Protein AF-A0A7C6A1U8-F1 (afdb_monomer_lite)

Sequence (176 aa):
MSDFLAGYGVEEQRRERLVKGIALAVVVLVVAAGSLYLALRTYPARRQVNQFLEYLRQHNYDQAYRLWGCTEKSPCRDYTFDKFMEDWGPRSPHANAEAARIRSMNPRACGPGVLYTLGSMAAHLLGERGCDCGGGVIHTVTFPGGEEVALWYERKDKTLGFAPWPACLPELKAWQ

Foldseek 3Di:
DVVVVVPPVPVVVVVVVVVVVVVVVVVVVVLLVLLVVLLVVCVLVVVLVVVLLVCLVVQVLQVNLVLQVAHPVRHDPVCGSVNSCCCRNCPHPNSCSVQKDFAQDQQCQQDDDPCSSSNSVSSVVVVDRWGDQPQWIWIWIAGVPRDIFIWTQGPPSRHIDGDPDPHRDDDPPPPD

Structure (mmCIF, N/CA/C/O backbone):
data_AF-A0A7C6A1U8-F1
#
_entry.id   AF-A0A7C6A1U8-F1
#
loop_
_atom_site.group_PDB
_atom_site.id
_atom_site.type_symbol
_atom_site.label_atom_id
_atom_site.label_alt_id
_atom_site.label_comp_id
_atom_site.label_asym_id
_atom_site.label_entity_id
_atom_site.label_seq_id
_atom_site.pdbx_PDB_ins_code
_atom_site.Cartn_x
_atom_site.Cartn_y
_atom_site.Cartn_z
_atom_site.occupancy
_atom_site.B_iso_or_equiv
_atom_site.auth_seq_id
_atom_site.auth_comp_id
_atom_site.auth_asym_id
_atom_site.auth_atom_id
_atom_site.pdbx_PDB_model_num
ATOM 1 N N . MET A 1 1 ? -39.805 -1.906 59.389 1.00 50.56 1 MET A N 1
ATOM 2 C CA . MET A 1 1 ? -38.904 -0.844 58.876 1.00 50.56 1 MET A CA 1
ATOM 3 C C . MET A 1 1 ? -37.562 -1.376 58.348 1.00 50.56 1 MET A C 1
ATOM 5 O O . MET A 1 1 ? -36.806 -0.597 57.792 1.00 50.56 1 MET A O 1
ATOM 9 N N . SER A 1 2 ? -37.266 -2.677 58.446 1.00 56.72 2 SER A N 1
ATOM 10 C CA . SER A 1 2 ? -36.028 -3.307 57.946 1.00 56.72 2 SER A CA 1
ATOM 11 C C . SER A 1 2 ? -36.008 -3.588 56.435 1.00 56.72 2 SER A C 1
ATOM 13 O O . SER A 1 2 ? -34.936 -3.721 55.856 1.00 56.72 2 SER A O 1
ATOM 15 N N . ASP A 1 3 ? -37.174 -3.642 55.790 1.00 60.78 3 ASP A N 1
ATOM 16 C CA . ASP A 1 3 ? -37.309 -4.033 54.378 1.00 60.78 3 ASP A CA 1
ATOM 17 C C . ASP A 1 3 ? -36.802 -2.954 53.398 1.00 60.78 3 ASP A C 1
ATOM 19 O O . ASP A 1 3 ? -36.265 -3.244 52.333 1.00 60.78 3 ASP A O 1
ATOM 23 N N . PHE A 1 4 ? -36.865 -1.683 53.808 1.00 61.44 4 PHE A N 1
ATOM 24 C CA . PHE A 1 4 ? -36.387 -0.551 53.006 1.00 61.44 4 PHE A CA 1
ATOM 25 C C . PHE A 1 4 ? -34.850 -0.529 52.886 1.00 61.44 4 PHE A C 1
ATOM 27 O O . PHE A 1 4 ? -34.313 -0.118 51.863 1.00 61.44 4 PHE A O 1
ATOM 34 N N . LEU A 1 5 ? -34.126 -1.020 53.901 1.00 60.44 5 LEU A N 1
ATOM 35 C CA . LEU A 1 5 ? -32.657 -1.067 53.900 1.00 60.44 5 LEU A CA 1
ATOM 36 C C . LEU A 1 5 ? -32.100 -2.276 53.130 1.00 60.44 5 LEU A C 1
ATOM 38 O O . LEU A 1 5 ? -30.973 -2.218 52.644 1.00 60.44 5 LEU A O 1
ATOM 42 N N . ALA A 1 6 ? -32.884 -3.349 52.976 1.00 60.56 6 ALA A N 1
ATOM 43 C CA . ALA A 1 6 ? -32.473 -4.545 52.240 1.00 60.56 6 ALA A CA 1
ATOM 44 C C . ALA A 1 6 ? -32.444 -4.324 50.713 1.00 60.56 6 ALA A C 1
ATOM 46 O O . ALA A 1 6 ? -31.605 -4.900 50.021 1.00 60.56 6 ALA A O 1
ATOM 47 N N . GLY A 1 7 ? -33.321 -3.463 50.182 1.00 60.41 7 GLY A N 1
ATOM 48 C CA . GLY A 1 7 ? -33.377 -3.136 48.751 1.00 60.41 7 GLY A CA 1
ATOM 49 C C . GLY A 1 7 ? -32.359 -2.084 48.292 1.00 60.41 7 GLY A C 1
ATOM 50 O O . GLY A 1 7 ? -31.884 -2.147 47.156 1.00 60.41 7 GLY A O 1
ATOM 51 N N . TYR A 1 8 ? -31.975 -1.157 49.179 1.00 58.12 8 TYR A N 1
ATOM 52 C CA . TYR A 1 8 ? -31.221 0.052 48.817 1.00 58.12 8 TYR A CA 1
ATOM 53 C C . TYR A 1 8 ? -29.797 -0.204 48.289 1.00 58.12 8 TYR A C 1
ATOM 55 O O . TYR A 1 8 ? -29.293 0.597 47.515 1.00 58.12 8 TYR A O 1
ATOM 63 N N . GLY A 1 9 ? -29.161 -1.335 48.618 1.00 61.34 9 GLY A N 1
ATOM 64 C CA . GLY A 1 9 ? -27.842 -1.701 48.067 1.00 61.34 9 GLY A CA 1
ATOM 65 C C . GLY A 1 9 ? -27.885 -2.650 46.862 1.00 61.34 9 GLY A C 1
ATOM 66 O O . GLY A 1 9 ? -26.953 -2.688 46.057 1.00 61.34 9 GLY A O 1
ATOM 67 N N . VAL A 1 10 ? -28.958 -3.436 46.717 1.00 67.75 10 VAL A N 1
ATOM 68 C CA . VAL A 1 10 ? -29.050 -4.504 45.703 1.00 67.75 10 VAL A CA 1
ATOM 69 C C . VAL A 1 10 ? -29.400 -3.935 44.327 1.00 67.75 10 VAL A C 1
ATOM 71 O O . VAL A 1 10 ? -28.862 -4.392 43.315 1.00 67.75 10 VAL A O 1
ATOM 74 N N . GLU A 1 11 ? -30.269 -2.922 44.267 1.00 66.12 11 GLU A N 1
ATOM 75 C CA . GLU A 1 11 ? -30.556 -2.207 43.018 1.00 66.12 11 GLU A CA 1
ATOM 76 C C . GLU A 1 11 ? -29.338 -1.437 42.504 1.00 66.12 11 GLU A C 1
ATOM 78 O O . GLU A 1 11 ? -29.043 -1.488 41.309 1.00 66.12 11 GLU A O 1
ATOM 83 N N . GLU A 1 12 ? -28.608 -0.763 43.392 1.00 68.62 12 GLU A N 1
ATOM 84 C CA . GLU A 1 12 ? -27.446 0.042 43.019 1.00 68.62 12 GLU A CA 1
ATOM 85 C C . GLU A 1 12 ? -26.312 -0.835 42.470 1.00 68.62 12 GLU A C 1
ATOM 87 O O . GLU A 1 12 ? -25.790 -0.550 41.394 1.00 68.62 12 GLU A O 1
ATOM 92 N N . GLN A 1 13 ? -26.047 -1.997 43.083 1.00 74.94 13 GLN A N 1
ATOM 93 C CA . GLN A 1 13 ? -25.100 -2.982 42.542 1.00 74.94 13 GLN A CA 1
ATOM 94 C C . GLN A 1 13 ? -25.524 -3.561 41.183 1.00 74.94 13 GLN A C 1
ATOM 96 O O . GLN A 1 13 ? -24.675 -3.818 40.324 1.00 74.94 13 GLN A O 1
ATOM 101 N N . ARG A 1 14 ? -26.825 -3.797 40.953 1.00 76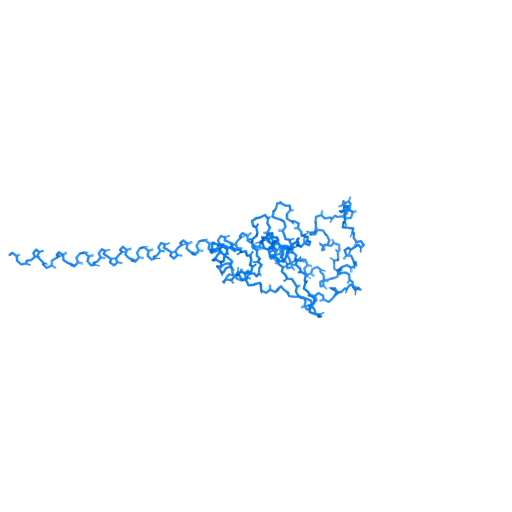.06 14 ARG A N 1
ATOM 102 C CA . ARG A 1 14 ? -27.325 -4.278 39.650 1.00 76.06 14 ARG A CA 1
ATOM 103 C C . ARG A 1 14 ? -27.177 -3.210 38.570 1.00 76.06 14 ARG A C 1
ATOM 105 O O . ARG A 1 14 ? -26.720 -3.530 37.472 1.00 76.06 14 ARG A O 1
ATOM 112 N N . ARG A 1 15 ? -27.519 -1.955 38.882 1.00 80.25 15 ARG A N 1
ATOM 113 C CA . ARG A 1 15 ? -27.346 -0.807 37.979 1.00 80.25 15 ARG A CA 1
ATOM 114 C C . ARG A 1 15 ? -25.876 -0.568 37.679 1.00 80.25 15 ARG A C 1
ATOM 116 O O . ARG A 1 15 ? -25.529 -0.400 36.520 1.00 80.25 15 ARG A O 1
ATOM 123 N N . GLU A 1 16 ? -25.008 -0.650 38.679 1.00 87.69 16 GLU A N 1
ATOM 124 C CA . GLU A 1 16 ? -23.566 -0.507 38.504 1.00 87.69 16 GLU A CA 1
ATOM 125 C C . GLU A 1 16 ? -23.000 -1.583 37.566 1.00 87.69 16 GLU A C 1
ATOM 127 O O . GLU A 1 16 ? -22.262 -1.262 36.636 1.00 87.69 16 GLU A O 1
ATOM 132 N N . ARG A 1 17 ? -23.378 -2.857 37.745 1.00 86.00 17 ARG A N 1
ATOM 133 C CA . ARG A 1 17 ? -22.955 -3.946 36.845 1.00 86.00 17 ARG A CA 1
ATOM 134 C C . ARG A 1 17 ? -23.499 -3.773 35.429 1.00 86.00 17 ARG A C 1
ATOM 136 O O . ARG A 1 17 ? -22.762 -4.012 34.477 1.00 86.00 17 ARG A O 1
ATOM 143 N N . LEU A 1 18 ? -24.752 -3.338 35.285 1.00 87.50 18 LEU A N 1
ATOM 144 C CA . LEU A 1 18 ? -25.350 -3.036 33.982 1.00 87.50 18 LEU A CA 1
ATOM 145 C C . LEU A 1 18 ? -24.640 -1.869 33.295 1.00 87.50 18 LEU A C 1
ATOM 147 O O . LEU A 1 18 ? -24.247 -2.007 32.144 1.00 87.50 18 LEU A O 1
ATOM 151 N N . VAL A 1 19 ? -24.412 -0.755 33.993 1.00 90.88 19 VAL A N 1
ATOM 152 C CA . VAL A 1 19 ? -23.710 0.418 33.452 1.00 90.88 19 VAL A CA 1
ATOM 153 C C . VAL A 1 19 ? -22.275 0.060 33.080 1.00 90.88 19 VAL A C 1
ATOM 155 O O . VAL A 1 19 ? -21.845 0.396 31.982 1.00 90.88 19 VAL A O 1
ATOM 158 N N . LYS A 1 20 ? -21.547 -0.676 33.928 1.00 92.75 20 LYS A N 1
ATOM 159 C CA . LYS A 1 20 ? -20.194 -1.166 33.611 1.00 92.75 20 LYS A CA 1
ATOM 160 C C . LYS A 1 20 ? -20.197 -2.104 32.403 1.00 92.75 20 LYS A C 1
ATOM 162 O O . LYS A 1 20 ? -19.331 -1.980 31.542 1.00 92.75 20 LYS A O 1
ATOM 167 N N . GLY A 1 21 ? -21.175 -3.005 32.315 1.00 94.00 21 GLY A N 1
ATOM 168 C CA . GLY A 1 21 ? -21.341 -3.914 31.182 1.00 94.00 21 GLY A CA 1
ATOM 169 C C . GLY A 1 21 ? -21.643 -3.178 29.876 1.00 94.00 21 GLY A C 1
ATOM 170 O O . GLY A 1 21 ? -20.991 -3.433 28.867 1.00 94.00 21 GLY A O 1
ATOM 171 N N . ILE A 1 22 ? -22.573 -2.219 29.903 1.00 94.69 22 ILE A N 1
ATOM 172 C CA . ILE A 1 22 ? -22.915 -1.373 28.751 1.00 94.69 22 ILE A CA 1
ATOM 173 C C . ILE A 1 22 ? -21.711 -0.517 28.351 1.00 94.69 22 ILE A C 1
ATOM 175 O O . ILE A 1 22 ? -21.367 -0.475 27.174 1.00 94.69 22 ILE A O 1
ATOM 179 N N . ALA A 1 23 ? -21.031 0.118 29.308 1.00 94.94 23 ALA A N 1
ATOM 180 C CA . ALA A 1 23 ? -19.843 0.924 29.042 1.00 94.94 23 ALA A CA 1
ATOM 181 C C . ALA A 1 23 ? -18.739 0.092 28.374 1.00 94.94 23 ALA A C 1
ATOM 183 O O . ALA A 1 23 ? -18.180 0.514 27.363 1.00 94.94 23 ALA A O 1
ATOM 184 N N . LEU A 1 24 ? -18.473 -1.117 28.878 1.00 95.56 24 LEU A N 1
ATOM 185 C CA . LEU A 1 24 ? -17.518 -2.036 28.266 1.00 95.56 24 LEU A CA 1
ATOM 186 C C . LEU A 1 24 ? -17.949 -2.435 26.848 1.00 95.56 24 LEU A C 1
ATOM 188 O O . LEU A 1 24 ? -17.134 -2.390 25.930 1.00 95.56 24 LEU A O 1
ATOM 192 N N . ALA A 1 25 ? -19.223 -2.782 26.650 1.00 95.50 25 ALA A N 1
ATOM 193 C CA . ALA A 1 25 ? -19.753 -3.155 25.341 1.00 95.50 25 ALA A CA 1
ATOM 194 C C . ALA A 1 25 ? -19.628 -2.013 24.319 1.00 95.50 25 ALA A C 1
ATOM 196 O O . ALA A 1 25 ? -19.230 -2.249 23.180 1.00 95.50 25 ALA A O 1
ATOM 197 N N . VAL A 1 26 ? -19.902 -0.772 24.732 1.00 96.31 26 VAL A N 1
ATOM 198 C CA . VAL A 1 26 ? -19.734 0.423 23.893 1.00 96.31 26 VAL A CA 1
ATOM 199 C C . VAL A 1 26 ? -18.267 0.621 23.519 1.00 96.31 26 VAL A C 1
ATOM 201 O O . VAL A 1 26 ? -17.967 0.827 22.346 1.00 96.31 26 VAL A O 1
ATOM 204 N N . VAL A 1 27 ? -17.341 0.506 24.475 1.00 94.19 27 VAL A N 1
ATOM 205 C CA . VAL A 1 27 ? -15.899 0.621 24.196 1.00 94.19 27 VAL A CA 1
ATOM 206 C C . VAL A 1 27 ? -15.449 -0.444 23.195 1.00 94.19 27 VAL A C 1
ATOM 208 O O . VAL A 1 27 ? -14.771 -0.119 22.221 1.00 94.19 27 VAL A O 1
ATOM 211 N N . VAL A 1 28 ? -15.868 -1.698 23.381 1.00 92.00 28 VAL A N 1
ATOM 212 C CA . VAL A 1 28 ? -15.552 -2.793 22.452 1.00 92.00 28 VAL A CA 1
ATOM 213 C C . VAL A 1 28 ? -16.114 -2.511 21.059 1.00 92.00 28 VAL A C 1
ATOM 215 O O . VAL A 1 28 ? -15.393 -2.671 20.076 1.00 92.00 28 VAL A O 1
ATOM 218 N N . LEU A 1 29 ? -17.361 -2.041 20.958 1.00 94.56 29 LEU A N 1
ATOM 219 C CA . LEU A 1 29 ? -17.978 -1.677 19.680 1.00 94.56 29 LEU A CA 1
ATOM 220 C C . LEU A 1 29 ? -17.222 -0.553 18.969 1.00 94.56 29 LEU A C 1
ATOM 222 O O . LEU A 1 29 ? -16.978 -0.656 17.770 1.00 94.56 29 LEU A O 1
ATOM 226 N N . VAL A 1 30 ? -16.813 0.493 19.691 1.00 91.19 30 VAL A N 1
ATOM 227 C CA . VAL A 1 30 ? -16.048 1.611 19.119 1.00 91.19 30 VAL A CA 1
ATOM 228 C C . VAL A 1 30 ? -14.690 1.137 18.605 1.00 91.19 30 VAL A C 1
ATOM 230 O O . VAL A 1 30 ? -14.308 1.476 17.485 1.00 91.19 30 VAL A O 1
ATOM 233 N N . VAL A 1 31 ? -13.977 0.313 19.378 1.00 86.94 31 VAL A N 1
ATOM 234 C CA . VAL A 1 31 ? -12.682 -0.242 18.959 1.00 86.94 31 VAL A CA 1
ATOM 235 C C . VAL A 1 31 ? -12.848 -1.158 17.746 1.00 86.94 31 VAL A C 1
ATOM 237 O O . VAL A 1 31 ? -12.086 -1.038 16.786 1.00 86.94 31 VAL A O 1
ATOM 240 N N . ALA A 1 32 ? -13.855 -2.034 17.742 1.00 87.50 32 ALA A N 1
ATOM 241 C CA . ALA A 1 32 ? -14.127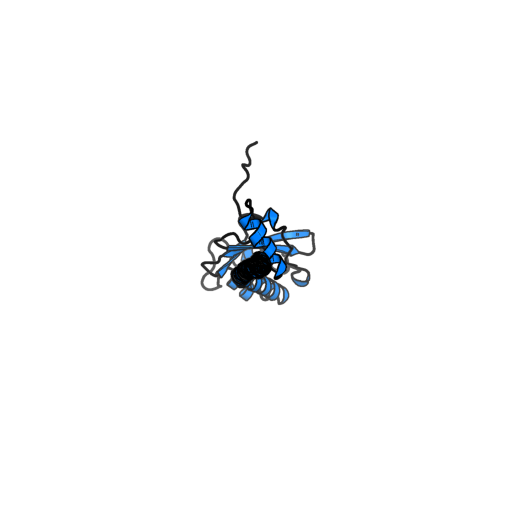 -2.937 16.626 1.00 87.50 32 ALA A CA 1
ATOM 242 C C . ALA A 1 32 ? -14.498 -2.170 15.346 1.00 87.50 32 ALA A C 1
ATOM 244 O O . ALA A 1 32 ? -13.926 -2.428 14.287 1.00 87.50 32 ALA A O 1
ATOM 245 N N . ALA A 1 33 ? -15.396 -1.185 15.446 1.00 90.38 33 ALA A N 1
ATOM 246 C CA . ALA A 1 33 ? -15.803 -0.348 14.321 1.00 90.38 33 ALA A CA 1
ATOM 247 C C . ALA A 1 33 ? -14.635 0.488 13.776 1.00 90.38 33 ALA A C 1
ATOM 249 O O . ALA A 1 33 ? -14.428 0.537 12.564 1.00 90.38 33 ALA A O 1
ATOM 250 N N . GLY A 1 34 ? -13.834 1.098 14.658 1.00 87.56 34 GLY A N 1
ATOM 251 C CA . GLY A 1 34 ? -12.645 1.858 14.270 1.00 87.56 34 GLY A CA 1
ATOM 252 C C . GLY A 1 34 ? -11.602 0.989 13.565 1.00 87.56 34 GLY A C 1
ATOM 253 O O . GLY A 1 34 ? -11.099 1.365 12.508 1.00 87.56 34 GLY A O 1
ATOM 254 N N . SER A 1 35 ? -11.336 -0.206 14.096 1.00 83.81 35 SER A N 1
ATOM 255 C CA . SER A 1 35 ? -10.401 -1.168 13.495 1.00 83.81 35 SER A CA 1
ATOM 256 C C . SER A 1 35 ? -10.868 -1.611 12.107 1.00 83.81 35 SER A C 1
ATOM 258 O O . SER A 1 35 ? -10.093 -1.580 11.151 1.00 83.81 35 SER A O 1
ATOM 260 N N . LEU A 1 36 ? -12.151 -1.965 11.978 1.00 88.00 36 LEU A N 1
ATOM 261 C CA . LEU A 1 36 ? -12.745 -2.374 10.707 1.00 88.00 36 LEU A CA 1
ATOM 262 C C . LEU A 1 36 ? -12.693 -1.248 9.670 1.00 88.00 36 LEU A C 1
ATOM 264 O O . LEU A 1 36 ? -12.330 -1.488 8.520 1.00 88.00 36 LEU A O 1
ATOM 268 N N . TYR A 1 37 ? -13.016 -0.018 10.073 1.00 90.00 37 TYR A N 1
ATOM 269 C CA . TYR A 1 37 ? -12.934 1.147 9.197 1.00 90.00 37 TYR A CA 1
ATOM 270 C C . TYR A 1 37 ? -11.515 1.352 8.656 1.00 90.00 37 TYR A C 1
ATOM 272 O O . TYR A 1 37 ? -11.350 1.551 7.454 1.00 90.00 37 TYR A O 1
ATOM 280 N N . LEU A 1 38 ? -10.490 1.258 9.510 1.00 85.88 38 LEU A N 1
ATOM 281 C CA . LEU A 1 38 ? -9.096 1.408 9.087 1.00 85.88 38 LEU A CA 1
ATOM 282 C C . LEU A 1 38 ? -8.666 0.304 8.114 1.00 85.88 38 LEU A C 1
ATOM 284 O O . LEU A 1 38 ? -8.064 0.610 7.088 1.00 85.88 38 LEU A O 1
ATOM 288 N N . ALA A 1 39 ? -9.040 -0.950 8.372 1.00 85.56 39 ALA A N 1
ATOM 289 C CA . ALA A 1 39 ? -8.744 -2.047 7.452 1.00 85.56 39 ALA A CA 1
ATOM 290 C C . ALA A 1 39 ? -9.432 -1.872 6.092 1.00 85.56 39 ALA A C 1
ATOM 292 O O . ALA A 1 39 ? -8.797 -2.021 5.052 1.00 85.56 39 ALA A O 1
ATOM 293 N N . LEU A 1 40 ? -10.713 -1.492 6.069 1.00 89.12 40 LEU A N 1
ATOM 294 C CA . LEU A 1 40 ? -11.420 -1.211 4.814 1.00 89.12 40 LEU A CA 1
ATOM 295 C C . LEU A 1 40 ? -10.827 -0.005 4.077 1.00 89.12 40 LEU A C 1
ATOM 297 O O . LEU A 1 40 ? -10.819 0.037 2.846 1.00 89.12 40 LEU A O 1
ATOM 301 N N . ARG A 1 41 ? -10.298 0.968 4.821 1.00 88.50 41 ARG A N 1
ATOM 302 C CA . ARG A 1 41 ? -9.657 2.166 4.283 1.00 88.50 41 ARG A CA 1
ATOM 303 C C . ARG A 1 41 ? -8.316 1.858 3.603 1.00 88.50 41 ARG A C 1
ATOM 305 O O . ARG A 1 41 ? -8.001 2.544 2.628 1.00 88.50 41 ARG A O 1
ATOM 312 N N . THR A 1 42 ? -7.534 0.881 4.067 1.00 88.12 42 THR A N 1
ATOM 313 C CA . THR A 1 42 ? -6.243 0.488 3.453 1.00 88.12 42 THR A CA 1
ATOM 314 C C . THR A 1 42 ? -6.356 -0.704 2.500 1.00 88.12 42 THR A C 1
ATOM 316 O O . THR A 1 42 ? -5.490 -0.885 1.644 1.00 88.12 42 THR A O 1
ATOM 319 N N . TYR A 1 43 ? -7.456 -1.459 2.557 1.00 90.25 43 TYR A N 1
ATOM 320 C CA . TYR A 1 43 ? -7.710 -2.624 1.708 1.00 90.25 43 TYR A CA 1
ATOM 321 C C . TYR A 1 43 ? -7.462 -2.401 0.199 1.00 90.25 43 TYR A C 1
ATOM 323 O O . TYR A 1 43 ? -6.822 -3.258 -0.421 1.00 90.25 43 TYR A O 1
ATOM 331 N N . PRO A 1 44 ? -7.890 -1.279 -0.428 1.00 91.88 44 PRO A N 1
ATOM 332 C CA . PRO A 1 44 ? -7.614 -1.038 -1.845 1.00 91.88 44 PRO A CA 1
ATOM 333 C C . PRO A 1 44 ? -6.117 -0.980 -2.160 1.00 91.88 44 PRO A C 1
ATOM 335 O O . PRO A 1 44 ? -5.687 -1.558 -3.155 1.00 91.88 44 PRO A O 1
ATOM 338 N N . ALA A 1 45 ? -5.324 -0.356 -1.283 1.00 91.69 45 ALA A N 1
ATOM 339 C CA . ALA A 1 45 ? -3.879 -0.241 -1.446 1.00 91.69 45 ALA A CA 1
ATOM 340 C C . ALA A 1 45 ? -3.220 -1.621 -1.439 1.00 91.69 45 ALA A C 1
ATOM 342 O O . ALA A 1 45 ? -2.500 -1.989 -2.368 1.00 91.69 45 ALA A O 1
ATOM 343 N N . ARG A 1 46 ? -3.554 -2.432 -0.429 1.00 91.12 46 ARG A N 1
ATOM 344 C CA . ARG A 1 46 ? -3.056 -3.802 -0.304 1.00 91.12 46 ARG A CA 1
ATOM 345 C C . ARG A 1 46 ? -3.434 -4.650 -1.513 1.00 91.12 46 ARG A C 1
ATOM 347 O O . ARG A 1 46 ? -2.604 -5.402 -2.024 1.00 91.12 46 ARG A O 1
ATOM 354 N N . ARG A 1 47 ? -4.681 -4.546 -1.985 1.00 92.81 47 ARG A N 1
ATOM 355 C CA . ARG A 1 47 ? -5.142 -5.261 -3.181 1.00 92.81 47 ARG A CA 1
ATOM 356 C C . ARG A 1 47 ? -4.331 -4.857 -4.411 1.00 92.81 47 ARG A C 1
ATOM 358 O O . ARG A 1 47 ? -3.928 -5.736 -5.166 1.00 92.81 47 ARG A O 1
ATOM 365 N N . GLN A 1 48 ? -4.073 -3.566 -4.592 1.00 94.12 48 GLN A N 1
ATOM 366 C CA . GLN A 1 48 ? -3.369 -3.057 -5.762 1.00 94.12 48 GLN A CA 1
ATOM 367 C C . GLN A 1 48 ? -1.883 -3.424 -5.766 1.00 94.12 48 GLN A C 1
ATOM 369 O O . GLN A 1 48 ? -1.372 -3.835 -6.803 1.00 94.12 48 GLN A O 1
ATOM 374 N N . VAL A 1 49 ? -1.212 -3.393 -4.609 1.00 93.50 49 VAL A N 1
ATOM 375 C CA . VAL A 1 49 ? 0.168 -3.894 -4.472 1.00 93.50 49 VAL A CA 1
ATOM 376 C C . VAL A 1 49 ? 0.237 -5.396 -4.749 1.00 93.50 49 VAL A C 1
ATOM 378 O O . VAL A 1 49 ? 1.109 -5.845 -5.485 1.00 93.50 49 VAL A O 1
ATOM 381 N N . ASN A 1 50 ? -0.704 -6.186 -4.224 1.00 93.62 50 ASN A N 1
ATOM 382 C CA . ASN A 1 50 ? -0.756 -7.619 -4.530 1.00 93.62 50 ASN A CA 1
ATOM 383 C C . ASN A 1 50 ? -0.970 -7.876 -6.027 1.00 93.62 50 ASN A C 1
ATOM 385 O O . ASN A 1 50 ? -0.324 -8.754 -6.589 1.00 93.62 50 ASN A O 1
ATOM 389 N N . GLN A 1 51 ? -1.852 -7.109 -6.670 1.00 94.62 51 GLN A N 1
ATOM 390 C CA . GLN A 1 51 ? -2.108 -7.215 -8.105 1.00 94.62 51 GLN A CA 1
ATOM 391 C C . GLN A 1 51 ? -0.882 -6.816 -8.935 1.00 94.62 51 GLN A C 1
ATOM 393 O O . GLN A 1 51 ? -0.579 -7.472 -9.925 1.00 94.62 51 GLN A O 1
ATOM 398 N N . PHE A 1 52 ? -0.149 -5.786 -8.511 1.00 94.94 52 PHE A N 1
ATOM 399 C CA . PHE A 1 52 ? 1.118 -5.397 -9.121 1.00 94.94 52 PHE A CA 1
ATOM 400 C C . PHE A 1 52 ? 2.146 -6.529 -9.064 1.00 94.94 52 PHE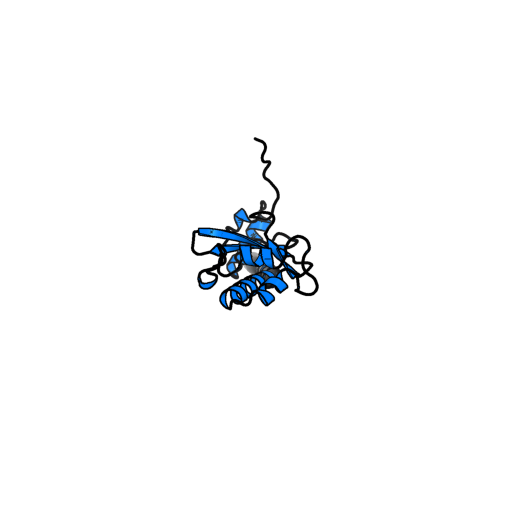 A C 1
ATOM 402 O O . PHE A 1 52 ? 2.670 -6.925 -10.101 1.00 94.94 52 PHE A O 1
ATOM 409 N N . LEU A 1 53 ? 2.374 -7.109 -7.880 1.00 93.38 53 LEU A N 1
ATOM 410 C CA . LEU A 1 53 ? 3.296 -8.239 -7.723 1.00 93.38 53 LEU A CA 1
ATOM 411 C C . LEU A 1 53 ? 2.862 -9.454 -8.548 1.00 93.38 53 LEU A C 1
ATOM 413 O O . LEU A 1 53 ? 3.705 -10.154 -9.099 1.00 93.38 53 LEU A O 1
ATOM 417 N N . GLU A 1 54 ? 1.559 -9.693 -8.661 1.00 94.38 54 GLU A N 1
ATOM 418 C CA . GLU A 1 54 ? 1.030 -10.777 -9.481 1.00 94.38 54 GLU A CA 1
ATOM 419 C C . GLU A 1 54 ? 1.308 -10.565 -10.974 1.00 94.38 54 GLU A C 1
ATOM 421 O O . GLU A 1 54 ? 1.740 -11.492 -11.655 1.00 94.38 54 GLU A O 1
ATOM 426 N N . TYR A 1 55 ? 1.156 -9.340 -11.484 1.00 94.62 55 TYR A N 1
ATOM 427 C CA . TYR A 1 55 ? 1.538 -9.032 -12.861 1.00 94.62 55 TYR A CA 1
ATOM 428 C C . TYR A 1 55 ? 3.036 -9.200 -13.107 1.00 94.62 55 TYR A C 1
ATOM 430 O O . TYR A 1 55 ? 3.409 -9.706 -14.164 1.00 94.62 55 TYR A O 1
ATOM 438 N N . LEU A 1 56 ? 3.887 -8.854 -12.136 1.00 93.06 56 LEU A N 1
ATOM 439 C CA . LEU A 1 56 ? 5.325 -9.107 -12.244 1.00 93.06 56 LEU A CA 1
ATOM 440 C C . LEU A 1 56 ? 5.637 -10.609 -12.319 1.00 93.06 56 LEU A C 1
ATOM 442 O O . LEU A 1 56 ? 6.427 -11.020 -13.162 1.00 93.06 56 LEU A O 1
ATOM 446 N N . ARG A 1 57 ? 4.973 -11.446 -11.508 1.00 92.06 57 ARG A N 1
ATOM 447 C CA . ARG A 1 57 ? 5.122 -12.916 -11.569 1.00 92.06 57 ARG A CA 1
ATOM 448 C C . ARG A 1 57 ? 4.692 -13.487 -12.917 1.00 92.06 57 ARG A C 1
ATOM 450 O O . ARG A 1 57 ? 5.339 -14.371 -13.465 1.00 92.06 57 ARG A O 1
ATOM 457 N N . GLN A 1 58 ? 3.612 -12.951 -13.475 1.00 93.50 58 GLN A N 1
ATOM 458 C CA . GLN A 1 58 ? 3.095 -13.356 -14.782 1.00 93.50 58 GLN A CA 1
ATOM 459 C C . GLN A 1 58 ? 3.872 -12.743 -15.959 1.00 93.50 58 GLN A C 1
ATOM 461 O O . GLN A 1 58 ? 3.473 -12.945 -17.103 1.00 93.50 58 GLN A O 1
ATOM 466 N N . HIS A 1 59 ? 4.957 -11.996 -15.704 1.00 92.00 59 HIS A N 1
ATOM 467 C CA . HIS A 1 59 ? 5.731 -11.262 -16.715 1.00 92.00 59 HIS A CA 1
ATOM 468 C C . HIS A 1 59 ? 4.875 -10.287 -17.548 1.00 92.00 59 HIS A C 1
ATOM 470 O O . HIS A 1 59 ? 5.208 -9.937 -18.679 1.00 92.00 59 HIS A O 1
ATOM 476 N N . ASN A 1 60 ? 3.755 -9.832 -16.984 1.00 93.56 60 ASN A N 1
ATOM 477 C CA . ASN A 1 60 ? 2.814 -8.927 -17.627 1.00 93.56 60 ASN A CA 1
ATOM 478 C C . ASN A 1 60 ? 3.124 -7.471 -17.247 1.00 93.56 60 ASN A C 1
ATOM 480 O O . ASN A 1 60 ? 2.380 -6.811 -16.513 1.00 93.56 60 ASN A O 1
ATOM 484 N N . TYR A 1 61 ? 4.263 -6.984 -17.737 1.00 92.44 61 TYR A N 1
ATOM 485 C CA . TYR A 1 61 ? 4.797 -5.662 -17.410 1.00 92.44 61 TYR A CA 1
ATOM 486 C C . TYR A 1 61 ? 3.889 -4.516 -17.871 1.00 92.44 61 TYR A C 1
ATOM 488 O O . TYR A 1 61 ? 3.788 -3.507 -17.178 1.00 92.44 61 TYR A O 1
ATOM 496 N N . ASP A 1 62 ? 3.146 -4.694 -18.965 1.00 91.56 62 ASP A N 1
ATOM 497 C CA . ASP A 1 62 ? 2.211 -3.682 -19.466 1.00 91.56 62 ASP A CA 1
ATOM 498 C C . ASP A 1 62 ? 1.078 -3.407 -18.472 1.00 91.56 62 ASP A C 1
ATOM 500 O O . ASP A 1 62 ? 0.730 -2.254 -18.208 1.00 91.56 62 ASP A O 1
ATOM 504 N N . GLN A 1 63 ? 0.488 -4.462 -17.895 1.00 92.75 63 GLN A N 1
ATOM 505 C CA . GLN A 1 63 ? -0.565 -4.304 -16.888 1.00 92.75 63 GLN A CA 1
ATOM 506 C C . GLN A 1 63 ? -0.005 -3.779 -15.568 1.00 92.75 63 GLN A C 1
ATOM 508 O O . GLN A 1 63 ? -0.664 -2.976 -14.907 1.00 92.75 63 GLN A O 1
ATOM 513 N N . ALA A 1 64 ? 1.213 -4.187 -15.205 1.00 93.19 64 ALA A N 1
ATOM 514 C CA . ALA A 1 64 ? 1.902 -3.663 -14.035 1.00 93.19 64 ALA A CA 1
ATOM 515 C C . ALA A 1 64 ? 2.151 -2.148 -14.165 1.00 93.19 64 ALA A C 1
ATOM 517 O O . ALA A 1 64 ? 1.813 -1.401 -13.249 1.00 93.19 64 ALA A O 1
ATOM 518 N N . TYR A 1 65 ? 2.635 -1.684 -15.321 1.00 92.44 65 TYR A N 1
ATOM 519 C CA . TYR A 1 65 ? 2.900 -0.269 -15.599 1.00 92.44 65 TYR A CA 1
ATOM 520 C C . TYR A 1 65 ? 1.620 0.582 -15.597 1.00 92.44 65 TYR A C 1
ATOM 522 O O . TYR A 1 65 ? 1.610 1.693 -15.070 1.00 92.44 65 TYR A O 1
ATOM 530 N N . ARG A 1 66 ? 0.487 0.030 -16.057 1.00 91.62 66 ARG A N 1
ATOM 531 C CA . ARG A 1 66 ? -0.826 0.702 -15.965 1.00 91.62 66 ARG A CA 1
ATOM 532 C C . ARG A 1 66 ? -1.242 1.034 -14.536 1.00 91.62 66 ARG A C 1
ATOM 534 O O . ARG A 1 66 ? -1.927 2.035 -14.329 1.00 91.62 66 ARG A O 1
ATOM 541 N N . LEU A 1 67 ? -0.828 0.241 -13.543 1.00 92.44 67 LEU A N 1
ATOM 542 C CA . LEU A 1 67 ? -1.133 0.530 -12.137 1.00 92.44 67 LEU A CA 1
ATOM 543 C C . LEU A 1 67 ? -0.405 1.773 -11.618 1.00 92.44 67 LEU A C 1
ATOM 545 O O . LEU A 1 67 ? -0.840 2.336 -10.619 1.00 92.44 67 LEU A O 1
ATOM 549 N N . TRP A 1 68 ? 0.644 2.233 -12.302 1.00 90.81 68 TRP A N 1
ATOM 550 C CA . TRP A 1 68 ? 1.345 3.480 -11.993 1.00 90.81 68 TRP A CA 1
ATOM 551 C C . TRP A 1 68 ? 0.627 4.717 -12.557 1.00 90.81 68 TRP A C 1
ATOM 553 O O . TRP A 1 68 ? 1.084 5.842 -12.385 1.00 90.81 68 TRP A O 1
ATOM 563 N N . GLY A 1 69 ? -0.520 4.530 -13.225 1.00 85.25 69 GLY A N 1
ATOM 564 C CA . GLY A 1 69 ? -1.275 5.604 -13.882 1.00 85.25 69 GLY A CA 1
ATOM 565 C C . GLY A 1 69 ? -0.731 5.988 -15.258 1.00 85.25 69 GLY A C 1
ATOM 566 O O . GLY A 1 69 ? -1.295 6.852 -15.926 1.00 85.25 69 GLY A O 1
ATOM 567 N N . CYS A 1 70 ? 0.334 5.326 -15.701 1.00 81.00 70 CYS A N 1
ATOM 568 C CA . CYS A 1 70 ? 0.963 5.531 -16.995 1.00 81.00 70 CYS A CA 1
ATOM 569 C C . CYS A 1 70 ? 0.445 4.476 -17.980 1.00 81.00 70 CYS A C 1
ATOM 571 O O . CYS A 1 70 ? 0.326 3.302 -17.640 1.00 81.00 70 CYS A O 1
ATOM 573 N N . THR A 1 71 ? 0.145 4.857 -19.219 1.00 72.31 71 THR A N 1
ATOM 574 C CA . THR A 1 71 ? -0.204 3.886 -20.271 1.00 72.31 71 THR A CA 1
ATOM 575 C C . THR A 1 71 ? 0.675 4.107 -21.490 1.00 72.31 71 THR A C 1
ATOM 577 O O . THR A 1 71 ? 1.240 5.182 -21.644 1.00 72.31 71 THR A O 1
ATOM 580 N N . GLU A 1 72 ? 0.765 3.129 -22.391 1.00 65.50 72 GLU A N 1
ATOM 581 C CA . GLU A 1 72 ? 1.515 3.272 -23.652 1.00 65.50 72 GLU A CA 1
ATOM 582 C C . GLU A 1 72 ? 1.061 4.502 -24.468 1.00 65.50 72 GLU A C 1
ATOM 584 O O . GLU A 1 72 ? 1.865 5.171 -25.109 1.00 65.50 72 GLU A O 1
ATOM 589 N N . LYS A 1 73 ? -0.229 4.859 -24.378 1.00 67.38 73 LYS A N 1
ATOM 590 C CA . LYS A 1 73 ? -0.817 6.030 -25.051 1.00 67.38 73 LYS A CA 1
ATOM 591 C C . LYS A 1 73 ? -0.642 7.340 -24.274 1.00 67.38 73 LYS A C 1
ATOM 593 O O . LYS A 1 73 ? -0.794 8.411 -24.852 1.00 67.38 73 LYS A O 1
ATOM 598 N N . SER A 1 74 ? -0.360 7.265 -22.977 1.00 72.88 74 SER A N 1
ATOM 599 C CA . SER A 1 74 ? -0.168 8.409 -22.080 1.00 72.88 74 SER A CA 1
ATOM 600 C C . SER A 1 74 ? 0.976 8.107 -21.099 1.00 72.88 74 SER A C 1
ATOM 602 O O . SER A 1 74 ? 0.720 7.832 -19.917 1.00 72.88 74 SER A O 1
ATOM 604 N N . PRO A 1 75 ? 2.231 8.063 -21.584 1.00 72.94 75 PRO A N 1
ATOM 605 C CA . PRO A 1 75 ? 3.371 7.711 -20.750 1.00 72.94 75 PRO A CA 1
ATOM 606 C C . PRO A 1 75 ? 3.621 8.800 -19.708 1.00 72.94 75 PRO A C 1
ATOM 608 O O . PRO A 1 75 ? 3.435 9.993 -19.965 1.00 72.94 75 PRO A O 1
ATOM 611 N N . CYS A 1 76 ? 4.067 8.393 -18.524 1.00 81.19 76 CYS A N 1
ATOM 612 C CA . CYS A 1 76 ? 4.483 9.348 -17.510 1.00 81.19 76 CYS A CA 1
ATOM 613 C C . CYS A 1 76 ? 5.788 10.015 -17.940 1.00 81.19 76 CYS A C 1
ATOM 615 O O . CYS A 1 76 ? 6.737 9.339 -18.332 1.00 81.19 76 CYS A O 1
ATOM 617 N N . ARG A 1 77 ? 5.840 11.349 -17.839 1.00 81.31 77 ARG A N 1
ATOM 618 C CA . ARG A 1 77 ? 6.986 12.147 -18.301 1.00 81.31 77 ARG A CA 1
ATOM 619 C C . ARG A 1 77 ? 8.302 11.709 -17.655 1.00 81.31 77 ARG A C 1
ATOM 621 O O . ARG A 1 77 ? 9.310 11.583 -18.339 1.00 81.31 77 ARG A O 1
ATOM 628 N N . ASP A 1 78 ? 8.270 11.467 -16.347 1.00 83.38 78 ASP A N 1
ATOM 629 C CA . ASP A 1 78 ? 9.484 11.267 -15.551 1.00 83.38 78 ASP A CA 1
ATOM 630 C C . ASP A 1 78 ? 9.796 9.768 -15.313 1.00 83.38 78 ASP A C 1
ATOM 632 O O . ASP A 1 78 ? 10.928 9.412 -14.961 1.00 83.38 78 ASP A O 1
ATOM 636 N N . TYR A 1 79 ? 8.831 8.882 -15.604 1.00 88.38 79 TYR A N 1
ATOM 637 C CA . TYR A 1 79 ? 8.916 7.430 -15.418 1.00 88.38 79 TYR A CA 1
ATOM 638 C C . TYR A 1 79 ? 8.365 6.678 -16.637 1.00 88.38 79 TYR A C 1
ATOM 640 O O . TYR A 1 79 ? 7.194 6.297 -16.682 1.00 88.38 79 TYR A O 1
ATOM 648 N N . THR A 1 80 ? 9.205 6.523 -17.662 1.00 90.69 80 THR A N 1
ATOM 649 C CA . THR A 1 80 ? 8.865 5.832 -18.914 1.00 90.69 80 THR A CA 1
ATOM 650 C C . THR A 1 80 ? 8.825 4.315 -18.730 1.00 90.69 80 THR A C 1
ATOM 652 O O . THR A 1 80 ? 9.317 3.783 -17.734 1.00 90.69 80 THR A O 1
ATOM 655 N N . PHE A 1 81 ? 8.265 3.604 -19.711 1.00 90.75 81 PHE A N 1
ATOM 656 C CA . PHE A 1 81 ? 8.241 2.142 -19.695 1.00 90.75 81 PHE A CA 1
ATOM 657 C C . PHE A 1 81 ? 9.652 1.527 -19.691 1.00 90.75 81 PHE A C 1
ATOM 659 O O . PHE A 1 81 ? 9.879 0.536 -19.009 1.00 90.75 81 PHE A O 1
ATOM 666 N N . ASP A 1 82 ? 10.625 2.146 -20.364 1.00 91.06 82 ASP A N 1
ATOM 667 C CA . ASP A 1 82 ? 12.013 1.665 -20.346 1.00 91.06 82 ASP A CA 1
ATOM 668 C C . ASP A 1 82 ? 12.611 1.700 -18.932 1.00 91.06 82 ASP A C 1
ATOM 670 O O . ASP A 1 82 ? 13.157 0.700 -18.477 1.00 91.06 82 ASP A O 1
ATOM 674 N N . LYS A 1 83 ? 12.413 2.801 -18.189 1.00 90.88 83 LYS A N 1
ATOM 675 C CA . LYS A 1 83 ? 12.820 2.891 -16.774 1.00 90.88 83 LYS A CA 1
ATOM 676 C C . LYS A 1 83 ? 12.082 1.876 -15.906 1.00 90.88 83 LYS A C 1
ATOM 678 O O . LYS A 1 83 ? 12.673 1.249 -15.036 1.00 90.88 83 LYS A O 1
ATOM 683 N N . PHE A 1 84 ? 10.793 1.674 -16.171 1.00 92.19 84 PHE A N 1
ATOM 684 C CA . PHE A 1 84 ? 10.027 0.632 -15.496 1.00 92.19 84 PHE A CA 1
ATOM 685 C C . PHE A 1 84 ? 10.638 -0.760 -15.726 1.00 92.19 84 PHE A C 1
ATOM 687 O O . PHE A 1 84 ? 10.729 -1.553 -14.793 1.00 92.19 84 PHE A O 1
ATOM 694 N N . MET A 1 85 ? 11.105 -1.057 -16.938 1.00 92.50 85 MET A N 1
ATOM 695 C CA . MET A 1 85 ? 11.779 -2.319 -17.250 1.00 92.50 85 MET A CA 1
ATOM 696 C C . MET A 1 85 ? 13.180 -2.425 -16.632 1.00 92.50 85 MET A C 1
ATOM 698 O O . MET A 1 85 ? 13.615 -3.536 -16.327 1.00 92.50 85 MET A O 1
ATOM 702 N N . GLU A 1 86 ? 13.877 -1.308 -16.419 1.00 92.44 86 GLU A N 1
ATOM 703 C CA . GLU A 1 86 ? 15.141 -1.276 -15.670 1.00 92.44 86 GLU A CA 1
ATOM 704 C C . GLU A 1 86 ? 14.944 -1.634 -14.192 1.00 92.44 86 GLU A C 1
ATOM 706 O O . GLU A 1 86 ? 15.768 -2.363 -13.643 1.00 92.44 86 GLU A O 1
ATOM 711 N N . ASP A 1 87 ? 13.835 -1.204 -13.579 1.00 90.94 87 ASP A N 1
ATOM 712 C CA . ASP A 1 87 ? 13.520 -1.479 -12.171 1.00 90.94 87 ASP A CA 1
ATOM 713 C C . ASP A 1 87 ? 12.845 -2.845 -11.964 1.00 90.94 87 ASP A C 1
ATOM 715 O O . ASP A 1 87 ? 13.151 -3.568 -11.015 1.00 90.94 87 ASP A O 1
ATOM 719 N N . TRP A 1 88 ? 11.937 -3.249 -12.857 1.00 92.00 88 TRP A N 1
ATOM 720 C CA . TRP A 1 88 ? 11.034 -4.392 -12.643 1.00 92.00 88 TRP A CA 1
ATOM 721 C C . TRP A 1 88 ? 11.141 -5.507 -13.689 1.00 92.00 88 TRP A C 1
ATOM 723 O O . TRP A 1 88 ? 10.503 -6.548 -13.535 1.00 92.00 88 TRP A O 1
ATOM 733 N N . GLY A 1 89 ? 11.899 -5.299 -14.765 1.00 90.94 89 GLY A N 1
ATOM 734 C CA . GLY A 1 89 ? 12.026 -6.255 -15.861 1.00 90.94 89 GLY A CA 1
ATOM 735 C C . GLY A 1 89 ? 12.825 -7.519 -15.508 1.00 90.94 89 GLY A C 1
ATOM 736 O O . GLY A 1 89 ? 13.380 -7.656 -14.423 1.00 90.94 89 GLY A O 1
ATOM 737 N N . PRO A 1 90 ? 12.979 -8.460 -16.454 1.00 88.50 90 PRO A N 1
ATOM 738 C CA . PRO A 1 90 ? 13.626 -9.753 -16.199 1.00 88.50 90 PRO A CA 1
ATOM 739 C C . PRO A 1 90 ? 15.135 -9.653 -15.919 1.00 88.50 90 PRO A C 1
ATOM 741 O O . PRO A 1 90 ? 15.744 -10.611 -15.451 1.00 88.50 90 PRO A O 1
ATOM 744 N N . ARG A 1 91 ? 15.752 -8.510 -16.239 1.00 86.81 91 ARG A N 1
ATOM 745 C CA . ARG A 1 91 ? 17.165 -8.214 -15.953 1.00 86.81 91 ARG A CA 1
ATOM 746 C C . ARG A 1 91 ? 17.338 -7.235 -14.791 1.00 86.81 91 ARG A C 1
ATOM 748 O O . ARG A 1 91 ? 18.465 -6.822 -14.534 1.00 86.81 91 ARG A O 1
ATOM 755 N N . SER A 1 92 ? 16.246 -6.829 -14.147 1.00 86.88 92 SER A N 1
ATOM 756 C CA . SER A 1 92 ? 16.305 -5.871 -13.055 1.00 86.88 92 SER A CA 1
ATOM 757 C C . SER A 1 92 ? 16.714 -6.540 -11.740 1.00 86.88 92 SER A C 1
ATOM 759 O O . SER A 1 92 ? 16.612 -7.766 -11.605 1.00 86.88 92 SER A O 1
ATOM 761 N N . PRO A 1 93 ? 17.115 -5.753 -10.729 1.00 84.62 93 PRO A N 1
ATOM 762 C CA . PRO A 1 93 ? 17.323 -6.263 -9.373 1.00 84.62 93 PRO A CA 1
ATOM 763 C C . PRO A 1 93 ? 16.069 -6.947 -8.792 1.00 84.62 93 PRO A C 1
ATOM 765 O O . PRO A 1 93 ? 16.157 -7.853 -7.964 1.00 84.62 93 PRO A O 1
ATOM 768 N N . HIS A 1 94 ? 14.883 -6.577 -9.285 1.00 85.88 94 HIS A N 1
ATOM 769 C CA . HIS A 1 94 ? 13.586 -7.084 -8.834 1.00 85.88 94 HIS A CA 1
ATOM 770 C C . HIS A 1 94 ? 12.976 -8.152 -9.759 1.00 85.88 94 HIS A C 1
ATOM 772 O O . HIS A 1 94 ? 11.788 -8.461 -9.642 1.00 85.88 94 HIS A O 1
ATOM 778 N N . ALA A 1 95 ? 13.776 -8.759 -10.645 1.00 82.00 95 ALA A N 1
ATOM 779 C CA . ALA A 1 95 ? 13.312 -9.745 -11.624 1.00 82.00 95 ALA A CA 1
ATOM 780 C C . ALA A 1 95 ? 12.606 -10.961 -10.993 1.00 82.00 95 ALA A C 1
ATOM 782 O O . ALA A 1 95 ? 11.678 -11.526 -11.571 1.00 82.00 95 ALA A O 1
ATOM 783 N N . ASN A 1 96 ? 13.015 -11.373 -9.789 1.00 82.25 96 ASN A N 1
ATOM 784 C CA . ASN A 1 96 ? 12.423 -12.518 -9.100 1.00 82.25 96 ASN A CA 1
ATOM 785 C C . ASN A 1 96 ? 11.240 -12.094 -8.210 1.00 82.25 96 ASN A C 1
ATOM 787 O O . ASN A 1 96 ? 11.318 -12.052 -6.977 1.00 82.25 96 ASN A O 1
ATOM 791 N N . ALA A 1 97 ? 10.117 -11.794 -8.864 1.00 82.50 97 ALA A N 1
ATOM 792 C CA . ALA A 1 97 ? 8.859 -11.439 -8.209 1.00 82.50 97 ALA A CA 1
ATOM 793 C C . ALA A 1 97 ? 8.134 -12.631 -7.548 1.00 82.50 97 ALA A C 1
ATOM 795 O O . ALA A 1 97 ? 7.226 -12.435 -6.732 1.00 82.50 97 ALA A O 1
ATOM 796 N N . GLU A 1 98 ? 8.520 -13.875 -7.855 1.00 81.44 98 GLU A N 1
ATOM 797 C CA . GLU A 1 98 ? 7.924 -15.075 -7.249 1.00 81.44 98 GLU A CA 1
ATOM 798 C C . GLU A 1 98 ? 8.200 -15.143 -5.746 1.00 81.44 98 GLU A C 1
ATOM 800 O O . GLU A 1 98 ? 7.307 -15.438 -4.950 1.00 81.44 98 GLU A O 1
ATOM 805 N N . ALA A 1 99 ? 9.421 -14.793 -5.339 1.00 82.62 99 ALA A N 1
ATOM 806 C CA . ALA A 1 99 ? 9.804 -14.749 -3.934 1.00 82.62 99 ALA A CA 1
ATOM 807 C C . ALA A 1 99 ? 9.470 -13.411 -3.246 1.00 82.62 99 ALA A C 1
ATOM 809 O O . ALA A 1 99 ? 9.680 -13.291 -2.036 1.00 82.62 99 ALA A O 1
ATOM 810 N N . ALA A 1 100 ? 8.934 -12.425 -3.973 1.00 87.50 100 ALA A N 1
ATOM 811 C CA . ALA A 1 100 ? 8.620 -11.112 -3.425 1.00 87.50 100 ALA A CA 1
ATOM 812 C C . ALA A 1 100 ? 7.484 -11.182 -2.395 1.00 87.50 100 ALA A C 1
ATOM 814 O O . ALA A 1 100 ? 6.413 -11.753 -2.642 1.00 87.50 100 ALA A O 1
ATOM 815 N N . ARG A 1 101 ? 7.704 -10.577 -1.223 1.00 88.56 101 ARG A N 1
ATOM 816 C CA . ARG A 1 101 ? 6.736 -10.568 -0.115 1.00 88.56 101 ARG A CA 1
ATOM 817 C C . ARG A 1 101 ? 6.567 -9.170 0.450 1.00 88.56 101 ARG A C 1
ATOM 819 O O . ARG A 1 101 ? 7.537 -8.449 0.645 1.00 88.56 101 ARG A O 1
ATOM 826 N N . ILE A 1 102 ? 5.331 -8.824 0.802 1.00 90.25 102 ILE A N 1
ATOM 827 C CA . ILE A 1 102 ? 5.052 -7.604 1.565 1.00 90.25 102 ILE A CA 1
ATOM 828 C C . ILE A 1 102 ? 5.559 -7.808 2.997 1.00 90.25 102 ILE A C 1
ATOM 830 O O . ILE A 1 102 ? 5.028 -8.655 3.737 1.00 90.25 102 ILE A O 1
ATOM 834 N N . ARG A 1 103 ? 6.576 -7.028 3.371 1.00 89.25 103 ARG A N 1
ATOM 835 C CA . ARG A 1 103 ? 7.146 -6.973 4.717 1.00 89.25 103 ARG A CA 1
ATOM 836 C C . ARG A 1 103 ? 6.104 -6.418 5.680 1.00 89.25 103 ARG A C 1
ATOM 838 O O . ARG A 1 103 ? 5.390 -5.471 5.368 1.00 89.25 103 ARG A O 1
ATOM 845 N N . SER A 1 104 ? 6.018 -7.009 6.869 1.00 86.12 104 SER A N 1
ATOM 846 C CA . SER A 1 104 ? 5.247 -6.409 7.956 1.00 86.12 104 SER A CA 1
ATOM 847 C C . SER A 1 104 ? 6.034 -5.236 8.521 1.00 86.12 104 SER A C 1
ATOM 849 O O . SER A 1 104 ? 7.068 -5.446 9.158 1.00 86.12 104 SER A O 1
ATOM 851 N N . MET A 1 105 ? 5.550 -4.015 8.312 1.00 82.69 105 MET A N 1
ATOM 852 C CA . MET A 1 105 ? 6.119 -2.845 8.976 1.00 82.69 105 MET A CA 1
ATOM 853 C C . MET A 1 105 ? 5.824 -2.879 10.475 1.00 82.69 105 MET A C 1
ATOM 855 O O . MET A 1 105 ? 4.872 -3.510 10.931 1.00 82.69 105 MET A O 1
ATOM 859 N N . ASN A 1 106 ? 6.667 -2.231 11.274 1.00 82.69 106 ASN A N 1
ATOM 860 C CA . ASN A 1 106 ? 6.351 -2.038 12.682 1.00 82.69 106 ASN A CA 1
ATOM 861 C C . ASN A 1 106 ? 5.288 -0.927 12.783 1.00 82.69 106 ASN A C 1
ATOM 863 O O . ASN A 1 106 ? 5.571 0.181 12.330 1.00 82.69 106 ASN A O 1
ATOM 867 N N . PRO A 1 107 ? 4.118 -1.163 13.408 1.00 78.00 107 PRO A N 1
ATOM 868 C CA . PRO A 1 107 ? 3.082 -0.145 13.608 1.00 78.00 107 PRO A CA 1
ATOM 869 C C . PRO A 1 107 ? 3.597 1.175 14.200 1.00 78.00 107 PRO A C 1
ATOM 871 O O . PRO A 1 107 ? 3.104 2.247 13.851 1.00 78.00 107 PRO A O 1
ATOM 874 N N . ARG A 1 108 ? 4.624 1.102 15.061 1.00 77.31 108 ARG A N 1
ATOM 875 C CA . ARG A 1 108 ? 5.279 2.267 15.682 1.00 77.31 108 ARG A CA 1
ATOM 876 C C . ARG A 1 108 ? 6.181 3.040 14.723 1.00 77.31 108 ARG A C 1
ATOM 878 O O . ARG A 1 108 ? 6.428 4.217 14.943 1.00 77.31 108 ARG A O 1
ATOM 885 N N . ALA A 1 109 ? 6.694 2.375 13.690 1.00 79.44 109 ALA A N 1
ATOM 886 C CA . ALA A 1 109 ? 7.515 3.004 12.663 1.00 79.44 109 ALA A CA 1
ATOM 887 C C . ALA A 1 109 ? 6.666 3.769 11.643 1.00 79.44 109 ALA A C 1
ATOM 889 O O . ALA A 1 109 ? 7.208 4.592 10.922 1.00 79.44 109 ALA A O 1
ATOM 890 N N . CYS A 1 110 ? 5.350 3.530 11.593 1.00 78.69 110 CYS A N 1
ATOM 891 C CA . CYS A 1 110 ? 4.476 4.180 10.625 1.00 78.69 110 CYS A CA 1
ATOM 892 C C . CYS A 1 110 ? 4.323 5.685 10.837 1.00 78.69 110 CYS A C 1
ATOM 894 O O . CYS A 1 110 ? 4.020 6.364 9.869 1.00 78.69 110 CYS A O 1
ATOM 896 N N . GLY A 1 111 ? 4.536 6.204 12.048 1.00 73.19 111 GLY A N 1
ATOM 897 C CA . GLY A 1 111 ? 4.522 7.639 12.318 1.00 73.19 111 GLY A CA 1
ATOM 898 C C . GLY A 1 111 ? 4.445 7.955 13.815 1.00 73.19 111 GLY A C 1
ATOM 899 O O . GLY A 1 111 ? 3.928 7.137 14.585 1.00 73.19 111 GLY A O 1
ATOM 900 N N . PRO A 1 112 ? 4.943 9.120 14.271 1.00 70.62 112 PRO A N 1
ATOM 901 C CA . PRO A 1 112 ? 4.765 9.551 15.649 1.00 70.62 112 PRO A CA 1
ATOM 902 C C . PRO A 1 112 ? 3.288 9.783 15.983 1.00 70.62 112 PRO A C 1
ATOM 904 O O . PRO A 1 112 ? 2.532 10.392 15.230 1.00 70.62 112 PRO A O 1
ATOM 907 N N . GLY A 1 113 ? 2.892 9.329 17.170 1.00 73.38 113 GLY A N 1
ATOM 908 C CA . GLY A 1 113 ? 1.568 9.571 17.733 1.00 73.38 113 GLY A CA 1
ATOM 909 C C . GLY A 1 113 ? 0.844 8.291 18.138 1.00 73.38 113 GLY A C 1
ATOM 910 O O . GLY A 1 113 ? 0.848 7.278 17.435 1.00 73.38 113 GLY A O 1
ATOM 911 N N . VAL A 1 114 ? 0.175 8.361 19.289 1.00 78.38 114 VAL A N 1
ATOM 912 C CA . VAL A 1 114 ? -0.581 7.235 19.854 1.00 78.38 114 VAL A CA 1
ATOM 913 C C . VAL A 1 114 ? -1.724 6.818 18.927 1.00 78.38 114 VAL A C 1
ATOM 915 O O . VAL A 1 114 ? -1.949 5.628 18.750 1.00 78.38 114 VAL A O 1
ATOM 918 N N . LEU A 1 115 ? -2.397 7.769 18.271 1.00 74.81 115 LEU A N 1
ATOM 919 C CA . LEU A 1 115 ? -3.493 7.469 17.342 1.00 74.81 115 LEU A CA 1
ATOM 920 C C . LEU A 1 115 ? -3.016 6.707 16.100 1.00 74.81 115 LEU A C 1
ATOM 922 O O . LEU A 1 115 ? -3.649 5.725 15.722 1.00 74.81 115 LEU A O 1
ATOM 926 N N . TYR A 1 116 ? -1.883 7.104 15.511 1.00 73.88 116 TYR A N 1
ATOM 927 C CA . TYR A 1 116 ? -1.288 6.384 14.382 1.00 73.88 116 TYR A CA 1
ATOM 928 C C . TYR A 1 116 ? -0.863 4.977 14.787 1.00 73.88 116 TYR A C 1
ATOM 930 O O . TYR A 1 116 ? -1.184 4.027 14.084 1.00 73.88 116 TYR A O 1
ATOM 938 N N . THR A 1 117 ? -0.218 4.837 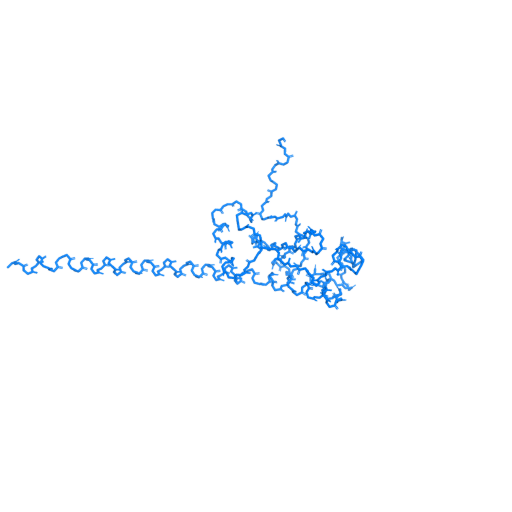15.950 1.00 80.88 117 THR A N 1
ATOM 939 C CA . THR A 1 117 ? 0.231 3.535 16.461 1.00 80.88 117 THR A CA 1
ATOM 940 C C . THR A 1 117 ? -0.946 2.609 16.763 1.00 80.88 117 THR A C 1
ATOM 942 O O . THR A 1 117 ? -0.939 1.452 16.360 1.00 80.88 117 THR A O 1
ATOM 945 N N . LEU A 1 118 ? -1.978 3.095 17.459 1.00 81.00 118 LEU A N 1
ATOM 946 C CA . LEU A 1 118 ? -3.161 2.290 17.767 1.00 81.00 118 LEU A CA 1
ATOM 947 C C . LEU A 1 118 ? -3.931 1.929 16.496 1.00 81.00 118 LEU A C 1
ATOM 949 O O . LEU A 1 118 ? -4.374 0.791 16.361 1.00 81.00 118 LEU A O 1
ATOM 953 N N . GLY A 1 119 ? -4.047 2.866 15.553 1.00 78.75 119 GLY A N 1
ATOM 954 C CA . GLY A 1 119 ? -4.696 2.627 14.272 1.00 78.75 119 GLY A CA 1
ATOM 955 C C . GLY A 1 119 ? -3.969 1.582 13.425 1.00 78.75 119 GLY A C 1
ATOM 956 O O . GLY A 1 119 ? -4.601 0.651 12.928 1.00 78.75 119 GLY A O 1
ATOM 957 N N . SER A 1 120 ? -2.642 1.676 13.307 1.00 78.25 120 SER A N 1
ATOM 958 C CA . SER A 1 120 ? -1.837 0.696 12.570 1.00 78.25 120 SER A CA 1
ATOM 959 C C . SER A 1 120 ? -1.814 -0.663 13.271 1.00 78.25 120 SER A C 1
ATOM 961 O O . SER A 1 120 ? -1.953 -1.685 12.606 1.00 78.25 120 SER A O 1
ATOM 963 N N . MET A 1 121 ? -1.746 -0.709 14.606 1.00 83.62 121 MET A N 1
ATOM 964 C CA . MET A 1 121 ? -1.872 -1.961 15.364 1.00 83.62 121 MET A CA 1
ATOM 965 C C . MET A 1 121 ? -3.234 -2.628 15.144 1.00 83.62 121 MET A C 1
ATOM 967 O O . MET A 1 121 ? -3.292 -3.826 14.879 1.00 83.62 121 MET A O 1
ATOM 971 N N . ALA A 1 122 ? -4.321 -1.859 15.208 1.00 82.38 122 ALA A N 1
ATOM 972 C CA . ALA A 1 122 ? -5.671 -2.345 14.944 1.00 82.38 122 ALA A CA 1
ATOM 973 C C . ALA A 1 122 ? -5.824 -2.886 13.512 1.00 82.38 122 ALA A C 1
ATOM 975 O O . ALA A 1 122 ? -6.360 -3.976 13.316 1.00 82.38 122 ALA A O 1
ATOM 976 N N . ALA A 1 123 ? -5.301 -2.169 12.514 1.00 79.88 123 ALA A N 1
ATOM 977 C CA . ALA A 1 123 ? -5.301 -2.623 11.126 1.00 79.88 123 ALA A CA 1
ATOM 978 C C . ALA A 1 123 ? -4.445 -3.893 10.932 1.00 79.88 123 ALA A C 1
ATOM 980 O O . ALA A 1 123 ? -4.838 -4.806 10.204 1.00 79.88 123 ALA A O 1
ATOM 981 N N . HIS A 1 124 ? -3.312 -4.001 11.631 1.00 81.88 124 HIS A N 1
ATOM 982 C CA . HIS A 1 124 ? -2.447 -5.183 11.600 1.00 81.88 124 HIS A CA 1
ATOM 983 C C . HIS A 1 124 ? -3.136 -6.445 12.127 1.00 81.88 124 HIS A C 1
ATOM 985 O O . HIS A 1 124 ? -2.916 -7.525 11.576 1.00 81.88 124 HIS A O 1
ATOM 991 N N . LEU A 1 125 ? -4.016 -6.329 13.131 1.00 81.06 125 LEU A N 1
ATOM 992 C CA . LEU A 1 125 ? -4.838 -7.457 13.596 1.00 81.06 125 LEU A CA 1
ATOM 993 C C . LEU A 1 125 ? -5.746 -8.013 12.485 1.00 81.06 125 LEU A C 1
ATOM 995 O O . LEU A 1 125 ? -6.088 -9.192 12.504 1.00 81.06 125 LEU A O 1
ATOM 999 N N . LEU A 1 126 ? -6.093 -7.185 11.497 1.00 81.00 126 LEU A N 1
ATOM 1000 C CA . LEU A 1 126 ? -6.903 -7.547 10.331 1.00 81.00 126 LEU A CA 1
ATOM 1001 C C . LEU A 1 126 ? -6.047 -7.928 9.102 1.00 81.00 126 LEU A C 1
ATOM 1003 O O . LEU A 1 126 ? -6.566 -8.144 8.006 1.00 81.00 126 LEU A O 1
ATOM 1007 N N . GLY A 1 127 ? -4.729 -8.071 9.280 1.00 80.44 127 GLY A N 1
ATOM 1008 C CA . GLY A 1 127 ? -3.795 -8.555 8.261 1.00 80.44 127 GLY A CA 1
ATOM 1009 C C . GLY A 1 127 ? -3.184 -7.472 7.372 1.00 80.44 127 GLY A C 1
ATOM 1010 O O . GLY A 1 127 ? -2.479 -7.811 6.417 1.00 80.44 127 GLY A O 1
ATOM 1011 N N . GLU A 1 128 ? -3.431 -6.196 7.663 1.00 83.62 128 GLU A N 1
ATOM 1012 C CA . GLU A 1 128 ? -2.728 -5.088 7.018 1.00 83.62 128 GLU A CA 1
ATOM 1013 C C . GLU A 1 128 ? -1.259 -5.062 7.460 1.00 83.62 128 GLU A C 1
ATOM 1015 O O . GLU A 1 128 ? -0.926 -5.438 8.580 1.00 83.62 128 GLU A O 1
ATOM 1020 N N . ARG A 1 129 ? -0.356 -4.686 6.551 1.00 85.69 129 ARG A N 1
ATOM 1021 C CA . ARG A 1 129 ? 1.103 -4.711 6.790 1.00 85.69 129 ARG A CA 1
ATOM 1022 C C . ARG A 1 129 ? 1.811 -3.402 6.447 1.00 85.69 129 ARG A C 1
ATOM 1024 O O . ARG A 1 129 ? 3.026 -3.317 6.608 1.00 85.69 129 ARG A O 1
ATOM 1031 N N . GLY A 1 130 ? 1.060 -2.446 5.906 1.00 86.69 130 GLY A N 1
ATOM 1032 C CA . GLY A 1 130 ? 1.550 -1.147 5.460 1.00 86.69 130 GLY A CA 1
ATOM 1033 C C . GLY A 1 130 ? 1.173 -0.023 6.418 1.00 86.69 130 GLY A C 1
ATOM 1034 O O . GLY A 1 130 ? 0.411 -0.220 7.364 1.00 86.69 130 GLY A O 1
ATOM 1035 N N . CYS A 1 131 ? 1.688 1.168 6.140 1.00 87.31 131 CYS A N 1
ATOM 1036 C CA . CYS A 1 131 ? 1.454 2.366 6.938 1.00 87.31 131 CYS A CA 1
ATOM 1037 C C . CYS A 1 131 ? 0.458 3.306 6.239 1.00 87.31 131 CYS A C 1
ATOM 1039 O O . CYS A 1 131 ? 0.685 3.679 5.090 1.00 87.31 131 CYS A O 1
ATOM 1041 N N . ASP A 1 132 ? -0.632 3.698 6.916 1.00 86.38 132 ASP A N 1
ATOM 1042 C CA . ASP A 1 132 ? -1.586 4.704 6.411 1.00 86.38 132 ASP A CA 1
ATOM 1043 C C . ASP A 1 132 ? -1.069 6.117 6.706 1.00 86.38 132 ASP A C 1
ATOM 1045 O O . ASP A 1 132 ? -0.962 6.525 7.864 1.00 86.38 132 ASP A O 1
ATOM 1049 N N . CYS A 1 133 ? -0.771 6.863 5.644 1.00 83.62 133 CYS A N 1
ATOM 1050 C CA . CYS A 1 133 ? -0.213 8.211 5.693 1.00 83.62 133 CYS A CA 1
ATOM 1051 C C . CYS A 1 133 ? -1.265 9.291 5.391 1.00 83.62 133 CYS A C 1
ATOM 1053 O O . CYS A 1 133 ? -0.927 10.423 5.044 1.00 83.62 133 CYS A O 1
ATOM 1055 N N . GLY A 1 134 ? -2.555 8.948 5.456 1.00 82.25 134 GLY A N 1
ATOM 1056 C CA . GLY A 1 134 ? -3.663 9.853 5.163 1.00 82.25 134 GLY A CA 1
ATOM 1057 C C . GLY A 1 134 ? -3.932 9.971 3.663 1.00 82.25 134 GLY A C 1
ATOM 1058 O O . GLY A 1 134 ? -4.973 9.493 3.197 1.00 82.25 134 GLY A O 1
ATOM 1059 N N . GLY A 1 135 ? -2.994 10.577 2.924 1.00 82.56 135 GLY A N 1
ATOM 1060 C CA . GLY A 1 135 ? -3.061 10.750 1.462 1.00 82.56 135 GLY A CA 1
ATOM 1061 C C . GLY A 1 135 ? -2.841 9.454 0.676 1.00 82.56 135 GLY A C 1
ATOM 1062 O O . GLY A 1 135 ? -3.374 9.284 -0.415 1.00 82.56 135 GLY A O 1
ATOM 1063 N N . GLY A 1 136 ? -2.154 8.491 1.282 1.00 88.25 136 GLY A N 1
ATOM 1064 C CA . GLY A 1 136 ? -1.841 7.211 0.668 1.00 88.25 136 GLY A CA 1
ATOM 1065 C C . GLY A 1 136 ? -1.394 6.175 1.686 1.00 88.25 136 GLY A C 1
ATOM 1066 O O . GLY A 1 136 ? -1.444 6.418 2.894 1.00 88.25 136 GLY A O 1
ATOM 1067 N N . VAL A 1 137 ? -0.998 5.006 1.194 1.00 90.38 137 VAL A N 1
ATOM 1068 C CA . VAL A 1 137 ? -0.540 3.882 2.020 1.00 90.38 137 VAL A CA 1
ATOM 1069 C C . VAL A 1 137 ? 0.815 3.411 1.511 1.00 90.38 137 VAL A C 1
ATOM 1071 O O . VAL A 1 137 ? 0.984 3.221 0.308 1.00 90.38 137 VAL A O 1
ATOM 1074 N N . ILE A 1 138 ? 1.766 3.202 2.421 1.00 91.00 138 ILE A N 1
ATOM 1075 C CA . ILE A 1 138 ? 3.095 2.669 2.099 1.00 91.00 138 ILE A CA 1
ATOM 1076 C C . ILE A 1 138 ? 3.124 1.169 2.373 1.00 91.00 138 ILE A C 1
ATOM 1078 O O . ILE A 1 138 ? 2.781 0.733 3.472 1.00 91.00 138 ILE A O 1
ATOM 1082 N N . HIS A 1 139 ? 3.591 0.388 1.402 1.00 92.44 139 HIS A N 1
ATOM 1083 C CA . HIS A 1 139 ? 3.906 -1.027 1.569 1.00 92.44 139 HIS A CA 1
ATOM 1084 C C . HIS A 1 139 ? 5.353 -1.296 1.166 1.00 92.44 139 HIS A C 1
ATOM 1086 O O . HIS A 1 139 ? 5.740 -1.044 0.029 1.00 92.44 139 HIS A O 1
ATOM 1092 N N . THR A 1 140 ? 6.138 -1.873 2.071 1.00 91.38 140 THR A N 1
ATOM 1093 C CA . THR A 1 140 ? 7.484 -2.348 1.739 1.00 91.38 140 THR A CA 1
ATOM 1094 C C . THR A 1 140 ? 7.424 -3.771 1.205 1.00 91.38 140 THR A C 1
ATOM 1096 O O . THR A 1 140 ? 6.874 -4.667 1.851 1.00 91.38 140 THR A O 1
ATOM 1099 N N . VAL A 1 141 ? 8.002 -3.986 0.029 1.00 92.19 141 VAL A N 1
ATOM 1100 C CA . VAL A 1 141 ? 8.172 -5.299 -0.590 1.00 92.19 141 VAL A CA 1
ATOM 1101 C C . VAL A 1 141 ? 9.633 -5.703 -0.467 1.00 92.19 141 VAL A C 1
ATOM 1103 O O . VAL A 1 141 ? 10.519 -4.930 -0.812 1.00 92.19 141 VAL A O 1
ATOM 1106 N N . THR A 1 142 ? 9.878 -6.914 0.021 1.00 91.44 142 THR A N 1
ATOM 1107 C CA . THR A 1 142 ? 11.215 -7.507 0.086 1.00 91.44 142 THR A CA 1
ATOM 1108 C C . THR A 1 142 ? 11.377 -8.515 -1.046 1.00 91.44 142 THR A C 1
ATOM 1110 O O . THR A 1 142 ? 10.513 -9.383 -1.222 1.00 91.44 142 THR A O 1
ATOM 1113 N N . PHE A 1 143 ? 12.486 -8.413 -1.776 1.00 88.19 143 PHE A N 1
ATOM 1114 C CA . PHE A 1 143 ? 12.877 -9.298 -2.875 1.00 88.19 143 PHE A CA 1
ATOM 1115 C C . PHE A 1 143 ? 13.979 -10.285 -2.441 1.00 88.19 143 PHE A C 1
ATOM 1117 O O . PHE A 1 143 ? 14.679 -10.053 -1.445 1.00 88.19 143 PHE A O 1
ATOM 1124 N N . PRO A 1 144 ? 14.142 -11.420 -3.147 1.00 78.75 144 PRO A N 1
ATOM 1125 C CA . PRO A 1 144 ? 15.237 -12.352 -2.888 1.00 78.75 144 PRO A CA 1
ATOM 1126 C C . PRO A 1 144 ? 16.573 -11.664 -3.201 1.00 78.75 144 PRO A C 1
ATOM 1128 O O . PRO A 1 144 ? 16.848 -11.321 -4.342 1.00 78.75 144 PRO A O 1
ATOM 1131 N N . GLY A 1 145 ? 17.382 -11.430 -2.169 1.00 71.50 145 GLY A N 1
ATOM 1132 C CA . GLY A 1 145 ? 18.577 -10.577 -2.243 1.00 71.50 145 GLY A CA 1
ATOM 1133 C C . GLY A 1 145 ? 18.671 -9.576 -1.090 1.00 71.50 145 GLY A C 1
ATOM 1134 O O . GLY A 1 145 ? 19.725 -8.995 -0.869 1.00 71.50 145 GLY A O 1
ATOM 1135 N N . GLY A 1 146 ? 17.592 -9.422 -0.309 1.00 73.44 146 GLY A N 1
ATOM 1136 C CA . GLY A 1 146 ? 17.551 -8.500 0.831 1.00 73.44 146 GLY A CA 1
ATOM 1137 C C . GLY A 1 146 ? 17.237 -7.058 0.435 1.00 73.44 146 GLY A C 1
ATOM 1138 O O . GLY A 1 146 ? 17.205 -6.186 1.298 1.00 73.44 146 GLY A O 1
ATOM 1139 N N . GLU A 1 147 ? 16.970 -6.815 -0.847 1.00 83.69 147 GLU A N 1
ATOM 1140 C CA . GLU A 1 147 ? 16.505 -5.526 -1.336 1.00 83.69 147 GLU A CA 1
ATOM 1141 C C . GLU A 1 147 ? 15.059 -5.284 -0.911 1.00 83.69 147 GLU A C 1
ATOM 1143 O O . GLU A 1 147 ? 14.182 -6.150 -1.032 1.00 83.69 147 GLU A O 1
ATOM 1148 N N . GLU A 1 148 ? 14.817 -4.083 -0.401 1.00 88.56 148 GLU A N 1
ATOM 1149 C CA . GLU A 1 148 ? 13.510 -3.634 0.040 1.00 88.56 148 GLU A CA 1
ATOM 1150 C C . GLU A 1 148 ? 13.095 -2.409 -0.763 1.00 88.56 148 GLU A C 1
ATOM 1152 O O . GLU A 1 148 ? 13.822 -1.420 -0.824 1.00 88.56 148 GLU A O 1
ATOM 1157 N N . VAL A 1 149 ? 11.897 -2.461 -1.337 1.00 91.12 149 VAL A N 1
ATOM 1158 C CA . VAL A 1 149 ? 11.317 -1.345 -2.083 1.00 91.12 149 VAL A CA 1
ATOM 1159 C C . VAL A 1 149 ? 10.051 -0.896 -1.383 1.00 91.12 149 VAL A C 1
ATOM 1161 O O . VAL A 1 149 ? 9.128 -1.685 -1.166 1.00 91.12 149 VAL A O 1
ATOM 1164 N N . ALA A 1 150 ? 9.996 0.380 -1.019 1.00 91.56 150 ALA A N 1
ATOM 1165 C CA . ALA A 1 150 ? 8.792 0.992 -0.484 1.00 91.56 150 ALA A CA 1
ATOM 1166 C C . ALA A 1 150 ? 7.913 1.490 -1.640 1.00 91.56 150 ALA A C 1
ATOM 1168 O O . ALA A 1 150 ? 8.300 2.377 -2.399 1.00 91.56 150 ALA A O 1
ATOM 1169 N N . LEU A 1 151 ? 6.721 0.910 -1.765 1.00 93.38 151 LEU A N 1
ATOM 1170 C CA . LEU A 1 151 ? 5.704 1.308 -2.730 1.00 93.38 151 LEU A CA 1
ATOM 1171 C C . LEU A 1 151 ? 4.679 2.213 -2.054 1.00 93.38 151 LEU A C 1
ATOM 1173 O O . LEU A 1 151 ? 4.177 1.899 -0.973 1.00 93.38 151 LEU A O 1
ATOM 1177 N N . TRP A 1 152 ? 4.349 3.318 -2.711 1.00 92.88 152 TRP A N 1
ATOM 1178 C CA . TRP A 1 152 ? 3.292 4.238 -2.323 1.00 92.88 152 TRP A CA 1
ATOM 1179 C C . TRP A 1 152 ? 2.053 4.002 -3.167 1.00 92.88 152 TRP A C 1
ATOM 1181 O O . TRP A 1 152 ? 2.113 3.969 -4.393 1.00 92.88 152 TRP A O 1
ATOM 1191 N N . TYR A 1 153 ? 0.920 3.864 -2.494 1.00 93.56 153 TYR A N 1
ATOM 1192 C CA . TYR A 1 153 ? -0.392 3.897 -3.114 1.00 93.56 153 TYR A CA 1
ATOM 1193 C C . TYR A 1 153 ? -1.028 5.265 -2.879 1.00 93.56 153 TYR A C 1
ATOM 1195 O O . TYR A 1 153 ? -1.342 5.610 -1.737 1.00 93.56 153 TYR A O 1
ATOM 1203 N N . GLU A 1 154 ? -1.262 6.014 -3.953 1.00 91.38 154 GLU A N 1
ATOM 1204 C CA . GLU A 1 154 ? -1.943 7.305 -3.912 1.00 91.38 154 GLU A CA 1
ATOM 1205 C C . GLU A 1 154 ? -3.459 7.095 -3.848 1.00 91.38 154 GLU A C 1
ATOM 1207 O O . GLU A 1 154 ? -4.067 6.509 -4.747 1.00 91.38 154 GLU A O 1
ATOM 1212 N N . ARG A 1 155 ? -4.115 7.590 -2.793 1.00 88.81 155 ARG A N 1
ATOM 1213 C CA . ARG A 1 155 ? -5.552 7.347 -2.591 1.00 88.81 155 ARG A CA 1
ATOM 1214 C C . ARG A 1 155 ? -6.417 8.119 -3.584 1.00 88.81 155 ARG A C 1
ATOM 1216 O O . ARG A 1 155 ? -7.498 7.642 -3.931 1.00 88.81 155 ARG A O 1
ATOM 1223 N N . LYS A 1 156 ? -5.963 9.305 -3.995 1.00 87.69 156 LYS A N 1
ATOM 1224 C CA . LYS A 1 156 ? -6.706 10.206 -4.881 1.00 87.69 156 LYS A CA 1
ATOM 1225 C C . LYS A 1 156 ? -6.858 9.609 -6.278 1.00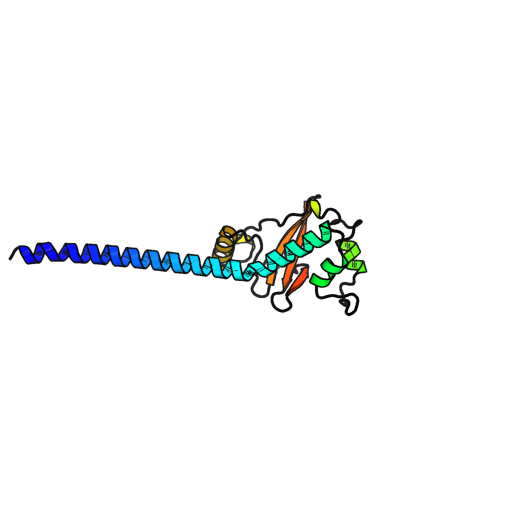 87.69 156 LYS A C 1
ATOM 1227 O O . LYS A 1 156 ? -7.981 9.447 -6.750 1.00 87.69 156 LYS A O 1
ATOM 1232 N N . ASP A 1 157 ? -5.735 9.226 -6.877 1.00 87.38 157 ASP A N 1
ATOM 1233 C CA . ASP A 1 157 ? -5.681 8.786 -8.273 1.00 87.38 157 ASP A CA 1
ATOM 1234 C C . ASP A 1 157 ? -5.650 7.253 -8.410 1.00 87.38 157 ASP A C 1
ATOM 1236 O O . ASP A 1 157 ? -5.803 6.724 -9.509 1.00 87.38 157 ASP A O 1
ATOM 1240 N N . LYS A 1 158 ? -5.534 6.524 -7.287 1.00 90.12 158 LYS A N 1
ATOM 1241 C CA . LYS A 1 158 ? -5.427 5.053 -7.225 1.00 90.12 158 LYS A CA 1
ATOM 1242 C C . LYS A 1 158 ? -4.244 4.525 -8.032 1.00 90.12 158 LYS A C 1
ATOM 1244 O O . LYS A 1 158 ? -4.333 3.477 -8.675 1.00 90.12 158 LYS A O 1
ATOM 1249 N N . THR A 1 159 ? -3.149 5.269 -8.009 1.00 91.50 159 THR A N 1
ATOM 1250 C CA . THR A 1 159 ? -1.911 4.943 -8.707 1.00 91.50 159 THR A CA 1
ATOM 1251 C C . THR A 1 159 ? -0.869 4.431 -7.726 1.00 91.50 159 THR A C 1
ATOM 1253 O O . THR A 1 159 ? -0.871 4.767 -6.538 1.00 91.50 159 THR A O 1
ATOM 1256 N N . LEU A 1 160 ? 0.012 3.576 -8.230 1.00 92.88 160 LEU A N 1
ATOM 1257 C CA . LEU A 1 160 ? 1.225 3.169 -7.544 1.00 92.88 160 LEU A CA 1
ATOM 1258 C C . LEU A 1 160 ? 2.379 4.094 -7.923 1.00 92.88 160 LEU A C 1
ATOM 1260 O O . LEU A 1 160 ? 2.448 4.611 -9.035 1.00 92.88 160 LEU A O 1
ATOM 1264 N N . GLY A 1 161 ? 3.301 4.266 -6.991 1.00 90.62 161 GLY A N 1
ATOM 1265 C CA . GLY A 1 161 ? 4.561 4.946 -7.216 1.00 90.62 161 GLY A CA 1
ATOM 1266 C C . GLY A 1 161 ? 5.608 4.483 -6.219 1.00 90.62 161 GLY A C 1
ATOM 1267 O O . GLY A 1 161 ? 5.326 3.707 -5.302 1.00 90.62 161 GLY A O 1
ATOM 1268 N N . PHE A 1 162 ? 6.824 4.989 -6.371 1.00 90.50 162 PHE A N 1
ATOM 1269 C CA . PHE A 1 162 ? 7.827 4.855 -5.325 1.00 90.50 162 PHE A CA 1
ATOM 1270 C C . PHE A 1 162 ? 7.430 5.695 -4.119 1.00 90.50 162 PHE A C 1
ATOM 1272 O O . PHE A 1 162 ? 6.970 6.831 -4.260 1.00 90.50 162 PHE A O 1
ATOM 1279 N N . ALA A 1 163 ? 7.596 5.130 -2.926 1.00 87.06 163 ALA A N 1
ATOM 1280 C CA . ALA A 1 163 ? 7.358 5.894 -1.722 1.00 87.06 163 ALA A CA 1
ATOM 1281 C C . ALA A 1 163 ? 8.431 6.977 -1.571 1.00 87.06 163 ALA A C 1
ATOM 1283 O O . ALA A 1 163 ? 9.620 6.669 -1.651 1.00 87.06 163 ALA A O 1
ATOM 1284 N N . PRO A 1 164 ? 8.035 8.235 -1.315 1.00 78.62 164 PRO A N 1
ATOM 1285 C CA . PRO A 1 164 ? 8.996 9.313 -1.094 1.00 78.62 164 PRO A CA 1
ATOM 1286 C C . PRO A 1 164 ? 9.817 9.102 0.190 1.00 78.62 164 PRO A C 1
ATOM 1288 O O . PRO A 1 164 ? 10.928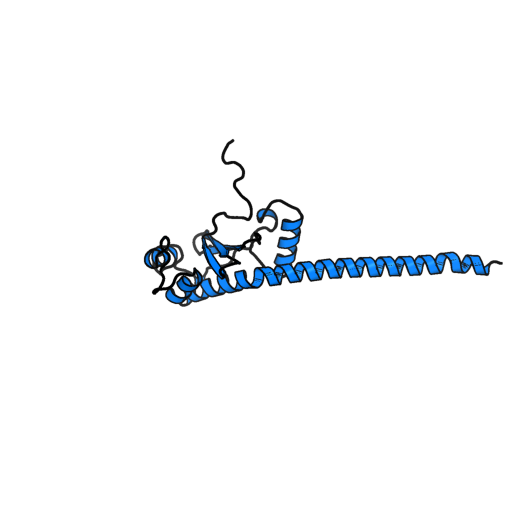 9.608 0.305 1.00 78.62 164 PRO A O 1
ATOM 1291 N N . TRP A 1 165 ? 9.285 8.333 1.146 1.00 78.56 165 TRP A N 1
ATOM 1292 C CA . TRP A 1 165 ? 9.913 8.023 2.431 1.00 78.56 165 TRP A CA 1
ATOM 1293 C C . TRP A 1 165 ? 9.596 6.584 2.856 1.00 78.56 165 TRP A C 1
ATOM 1295 O O . TRP A 1 165 ? 8.585 6.022 2.427 1.00 78.56 165 TRP A O 1
ATOM 1305 N N . PRO A 1 166 ? 10.399 5.993 3.760 1.00 74.44 166 PRO A N 1
ATOM 1306 C CA . PRO A 1 166 ? 10.134 4.659 4.291 1.00 74.44 166 PRO A CA 1
ATOM 1307 C C . PRO A 1 166 ? 8.951 4.610 5.275 1.00 74.44 166 PRO A C 1
ATOM 1309 O O . PRO A 1 166 ? 8.532 3.519 5.637 1.00 74.44 166 PRO A O 1
ATOM 1312 N N . ALA A 1 167 ? 8.414 5.743 5.739 1.00 76.44 167 ALA A N 1
ATOM 1313 C CA . ALA A 1 167 ? 7.307 5.805 6.697 1.00 76.44 167 ALA A CA 1
ATOM 1314 C C . ALA A 1 167 ? 6.468 7.084 6.531 1.00 76.44 167 ALA A C 1
ATOM 1316 O O . ALA A 1 167 ? 6.870 8.017 5.836 1.00 76.44 167 ALA A O 1
ATOM 1317 N N . CYS A 1 168 ? 5.302 7.147 7.184 1.00 72.62 168 CYS A N 1
ATOM 1318 C CA . CYS A 1 168 ? 4.471 8.347 7.195 1.00 72.62 168 CYS A CA 1
ATOM 1319 C C . CYS A 1 168 ? 5.026 9.337 8.220 1.00 72.62 168 CYS A C 1
ATOM 1321 O O . CYS A 1 168 ? 4.672 9.229 9.383 1.00 72.62 168 CYS A O 1
ATOM 1323 N N . LEU A 1 169 ? 5.912 10.254 7.822 1.00 67.81 169 LEU A N 1
ATOM 1324 C CA . LEU A 1 169 ? 6.197 11.581 8.420 1.00 67.81 169 LEU A CA 1
ATOM 1325 C C . LEU A 1 169 ? 7.597 12.062 7.967 1.00 67.81 169 LEU A C 1
ATOM 1327 O O . LEU A 1 169 ? 8.442 11.229 7.638 1.00 67.81 169 LEU A O 1
ATOM 1331 N N . PRO A 1 170 ? 7.815 13.391 7.859 1.00 58.62 170 PRO A N 1
ATOM 1332 C CA . PRO A 1 170 ? 8.952 13.975 7.152 1.00 58.62 170 PRO A CA 1
ATOM 1333 C C . PRO A 1 170 ? 10.248 13.820 7.949 1.00 58.62 170 PRO A C 1
ATOM 1335 O O . PRO A 1 170 ? 10.207 13.512 9.140 1.00 58.62 170 PRO A O 1
ATOM 1338 N N . GLU A 1 171 ? 11.376 14.065 7.275 1.00 38.69 171 GLU A N 1
ATOM 1339 C CA . GLU A 1 171 ? 12.727 14.147 7.838 1.00 38.69 171 GLU A CA 1
ATOM 1340 C C . GLU A 1 171 ? 12.748 14.484 9.339 1.00 38.69 171 GLU A C 1
ATOM 1342 O O . GLU A 1 171 ? 12.431 15.599 9.767 1.00 38.69 171 GLU A O 1
ATOM 1347 N N . LEU A 1 172 ? 13.224 13.540 10.152 1.00 42.75 172 LEU A N 1
ATOM 1348 C CA . LEU A 1 172 ? 13.961 13.932 11.345 1.00 42.75 172 LEU A CA 1
ATOM 1349 C C . LEU A 1 172 ? 15.179 14.695 10.825 1.00 42.75 172 LEU A C 1
ATOM 1351 O O . LEU A 1 172 ? 16.076 14.057 10.287 1.00 42.75 172 LEU A O 1
ATOM 1355 N N . LYS A 1 173 ? 15.140 16.035 10.898 1.00 41.31 173 LYS A N 1
ATOM 1356 C CA . LYS A 1 173 ? 16.247 16.972 10.634 1.00 41.31 173 LYS A CA 1
ATOM 1357 C C . LYS A 1 173 ? 17.584 16.251 10.412 1.00 41.31 173 LYS A C 1
ATOM 1359 O O . LYS A 1 173 ? 18.248 15.892 11.383 1.00 41.31 173 LYS A O 1
ATOM 1364 N N . ALA A 1 174 ? 18.004 16.110 9.158 1.00 38.59 174 ALA A N 1
ATOM 1365 C CA . ALA A 1 174 ? 19.366 15.723 8.795 1.00 38.59 174 ALA A CA 1
ATOM 1366 C C . ALA A 1 174 ? 20.363 16.879 9.056 1.00 38.59 174 ALA A C 1
ATOM 1368 O O . ALA A 1 174 ? 21.162 17.232 8.196 1.00 38.59 174 ALA A O 1
ATOM 1369 N N . TRP A 1 175 ? 20.277 17.494 10.241 1.00 42.22 175 TRP A N 1
ATOM 1370 C CA . TRP A 1 175 ? 21.197 18.503 10.767 1.00 42.22 175 TRP A CA 1
ATOM 1371 C C . TRP A 1 175 ? 21.303 18.339 12.289 1.00 42.22 175 TRP A C 1
ATOM 1373 O O . TRP A 1 175 ? 20.666 19.070 13.055 1.00 42.22 175 TRP A O 1
ATOM 1383 N N . GLN A 1 176 ? 22.103 17.359 12.706 1.00 37.16 176 GLN A N 1
ATOM 1384 C CA . GLN A 1 176 ? 22.952 17.434 13.895 1.00 37.16 176 GLN A CA 1
ATOM 1385 C C . GLN A 1 176 ? 24.327 16.895 13.523 1.00 37.16 176 GLN A C 1
ATOM 1387 O O . GLN A 1 176 ? 24.366 15.818 12.889 1.00 37.16 176 GLN A O 1
#

Secondary structure (DSSP, 8-state):
--HHHHHTTHHHHHHHHHHHHHHHHHHHHHHHHHHHHHHHHHHHHHHHHHHHHHHHHTT-HHHHHHTTT-BTTB--SSS-HHHHHHHHSTTSTT---SS-EE----TTTT-SSHHHHHHHHHHHHTT--SEE-SSEEEEEEE-TTS-EEEEEEETTTTEEEE-SSSSSS----S--

pLDDT: mean 82.88, std 12.37, range [37.16, 96.31]

Radius of gyration: 24.2 Å; chains: 1; bounding box: 62×34×84 Å